Protein AF-A0A9Q0Y7Q9-F1 (afdb_monomer_lite)

Foldseek 3Di:
DVVLVVVLQVPDPDGFDWDDDPPDIDTHDPDDPVVVVVSQVVSCVSDVPDRDDDDDPDDD

pLDDT: mean 76.38, std 7.75, range [37.66, 84.31]

Structure (mmCIF, N/CA/C/O backbone):
data_AF-A0A9Q0Y7Q9-F1
#
_entry.id   AF-A0A9Q0Y7Q9-F1
#
loop_
_atom_site.group_PDB
_atom_site.id
_atom_site.type_symbol
_atom_site.label_atom_id
_atom_site.label_alt_id
_atom_site.label_comp_id
_atom_site.label_asym_id
_atom_site.label_entity_id
_atom_site.label_seq_id
_atom_site.pdbx_PDB_ins_code
_atom_site.Cartn_x
_atom_site.Cartn_y
_atom_site.Cartn_z
_atom_site.occupancy
_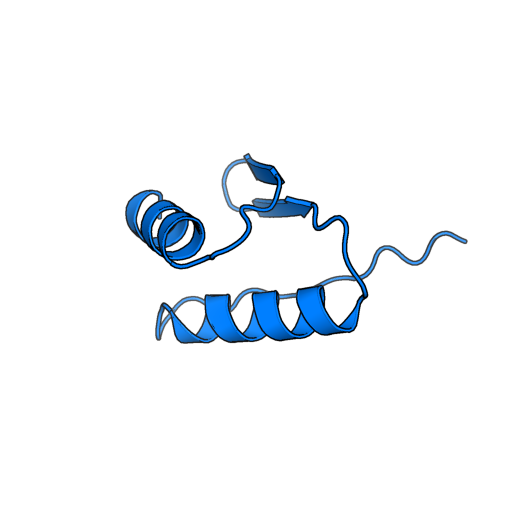atom_site.B_iso_or_equiv
_atom_site.auth_seq_id
_atom_site.auth_comp_id
_atom_site.auth_asym_id
_atom_site.auth_atom_id
_atom_site.pdbx_PDB_model_num
ATOM 1 N N . MET A 1 1 ? -8.787 -2.846 8.377 1.00 61.25 1 MET A N 1
ATOM 2 C CA . MET A 1 1 ? -7.663 -2.668 7.430 1.00 61.25 1 MET A CA 1
ATOM 3 C C . MET A 1 1 ? -8.073 -2.886 5.977 1.00 61.25 1 MET A C 1
ATOM 5 O O . MET A 1 1 ? -7.671 -2.075 5.162 1.00 61.25 1 MET A O 1
ATOM 9 N N . ALA A 1 2 ? -8.936 -3.861 5.656 1.00 69.56 2 ALA A N 1
ATOM 10 C CA . ALA A 1 2 ? -9.382 -4.098 4.275 1.00 69.56 2 ALA A CA 1
ATOM 11 C C . ALA A 1 2 ? -9.971 -2.856 3.568 1.00 69.56 2 ALA A C 1
ATOM 13 O O . ALA A 1 2 ? -9.644 -2.607 2.413 1.00 69.56 2 ALA A O 1
ATOM 14 N N . ASP A 1 3 ? -10.768 -2.033 4.260 1.00 76.19 3 ASP A N 1
ATOM 15 C CA . ASP A 1 3 ? -11.361 -0.830 3.649 1.00 76.19 3 ASP A CA 1
ATOM 16 C C . ASP A 1 3 ? -10.320 0.240 3.301 1.00 76.19 3 ASP A C 1
ATOM 18 O O . ASP A 1 3 ? -10.416 0.877 2.256 1.00 76.19 3 ASP A O 1
ATOM 22 N N . LEU A 1 4 ? -9.294 0.403 4.145 1.00 76.44 4 LEU A N 1
ATOM 23 C CA . LEU A 1 4 ? -8.179 1.328 3.924 1.00 76.44 4 LEU A CA 1
ATOM 24 C C . LEU A 1 4 ? -7.376 0.923 2.683 1.00 76.44 4 LEU A C 1
ATOM 26 O O . LEU A 1 4 ? -7.069 1.747 1.822 1.00 76.44 4 LEU A O 1
ATOM 30 N N . GLU A 1 5 ? -7.077 -0.368 2.585 1.00 78.19 5 GLU A N 1
ATOM 31 C CA . GLU A 1 5 ? -6.336 -0.972 1.479 1.00 78.19 5 GLU A CA 1
ATOM 32 C C . GLU A 1 5 ? -7.125 -0.845 0.174 1.00 78.19 5 GLU A C 1
ATOM 34 O O . GLU A 1 5 ? -6.588 -0.398 -0.837 1.00 78.19 5 GLU A O 1
ATOM 39 N N . GLN A 1 6 ? -8.424 -1.157 0.196 1.00 81.12 6 GLN A N 1
ATOM 40 C CA . GLN A 1 6 ? -9.284 -1.010 -0.976 1.00 81.12 6 GLN A CA 1
ATOM 41 C C . GLN A 1 6 ? -9.426 0.445 -1.418 1.00 81.12 6 GLN A C 1
ATOM 43 O O . GLN A 1 6 ? -9.363 0.719 -2.617 1.00 81.12 6 GLN A O 1
ATOM 48 N N . HIS A 1 7 ? -9.577 1.384 -0.484 1.00 81.81 7 HIS A N 1
ATOM 49 C CA . HIS A 1 7 ? -9.619 2.806 -0.813 1.00 81.81 7 HIS A CA 1
ATOM 50 C C . HIS A 1 7 ? -8.317 3.269 -1.472 1.00 81.81 7 HIS A C 1
ATOM 52 O O . HIS A 1 7 ? -8.356 3.933 -2.507 1.00 81.81 7 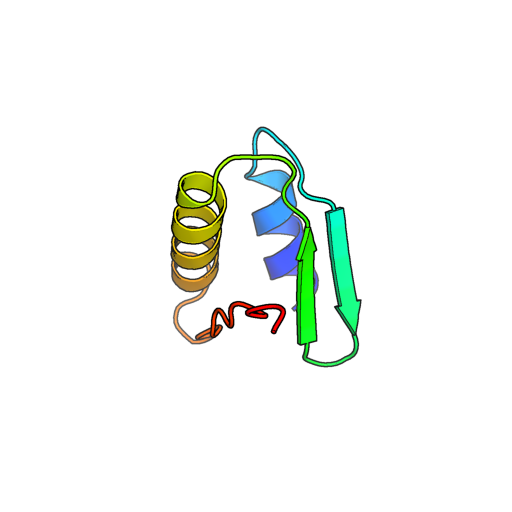HIS A O 1
ATOM 58 N N . PHE A 1 8 ? -7.171 2.863 -0.926 1.00 80.12 8 PHE A N 1
ATOM 59 C CA . PHE A 1 8 ? -5.864 3.167 -1.496 1.00 80.12 8 PHE A CA 1
ATOM 60 C C . PHE A 1 8 ? -5.681 2.566 -2.900 1.00 80.12 8 PHE A C 1
ATOM 62 O O . PHE A 1 8 ? -5.226 3.253 -3.816 1.00 80.12 8 PHE A O 1
ATOM 69 N N . LEU A 1 9 ? -6.087 1.308 -3.107 1.00 80.69 9 LEU A N 1
ATOM 70 C CA . LEU A 1 9 ? -6.016 0.637 -4.410 1.00 80.69 9 LEU A CA 1
ATOM 71 C C . LEU A 1 9 ? -6.972 1.244 -5.444 1.00 80.69 9 LEU A C 1
ATOM 73 O O . LEU A 1 9 ? -6.655 1.264 -6.633 1.00 80.69 9 LEU A O 1
ATOM 77 N N . ASN A 1 10 ? -8.132 1.737 -5.012 1.00 82.69 10 ASN A N 1
ATOM 78 C CA . ASN A 1 10 ? -9.113 2.378 -5.889 1.00 82.69 10 ASN A CA 1
ATOM 79 C C . ASN A 1 10 ? -8.762 3.835 -6.211 1.00 82.69 10 ASN A C 1
ATOM 81 O O . ASN A 1 10 ? -9.132 4.316 -7.277 1.00 82.69 10 ASN A O 1
ATOM 85 N N . HIS A 1 11 ? -8.026 4.521 -5.335 1.00 80.44 11 HIS A N 1
ATOM 86 C CA . HIS A 1 11 ? -7.554 5.887 -5.570 1.00 80.44 11 HIS A CA 1
ATOM 87 C C . HIS A 1 11 ? -6.405 5.954 -6.596 1.00 80.44 11 HIS A C 1
ATOM 89 O O . HIS A 1 11 ? -6.070 7.024 -7.103 1.00 80.44 11 HIS A O 1
ATOM 95 N N . ARG A 1 12 ? -5.781 4.819 -6.928 1.00 75.88 12 ARG A N 1
ATOM 96 C CA . ARG A 1 12 ? -4.694 4.768 -7.909 1.00 75.88 12 ARG A CA 1
ATOM 97 C C . ARG A 1 12 ? -5.201 4.617 -9.333 1.00 75.88 12 ARG A C 1
ATOM 99 O O . ARG A 1 12 ? -5.914 3.672 -9.656 1.00 75.88 12 ARG A O 1
ATOM 106 N N . THR A 1 13 ? -4.674 5.462 -10.216 1.00 72.44 13 THR A N 1
ATOM 107 C CA . THR A 1 13 ? -4.834 5.338 -11.673 1.00 72.44 13 THR A CA 1
ATOM 108 C C . THR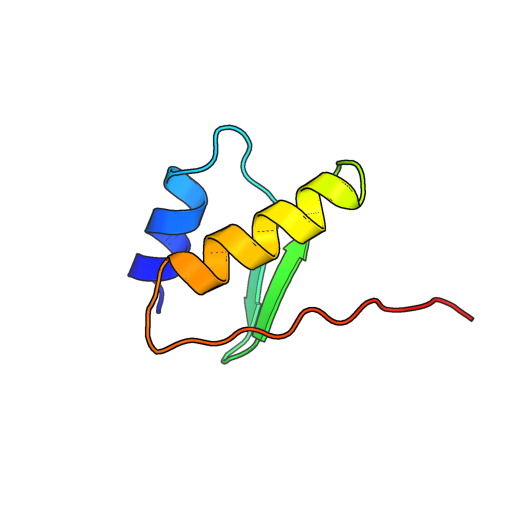 A 1 13 ? -4.253 4.027 -12.209 1.00 72.44 13 THR A C 1
ATOM 110 O O . THR A 1 13 ? -4.770 3.466 -13.170 1.00 72.44 13 THR A O 1
ATOM 113 N N . GLN A 1 14 ? -3.192 3.514 -11.578 1.00 73.56 14 GLN A N 1
ATOM 114 C CA . GLN A 1 14 ? -2.536 2.271 -11.969 1.00 73.56 14 GLN A CA 1
ATOM 115 C C . GLN A 1 14 ? -2.377 1.370 -10.747 1.00 73.56 14 GLN A C 1
ATOM 117 O O . GLN A 1 14 ? -1.711 1.728 -9.772 1.00 73.56 14 GLN A O 1
ATOM 122 N N . LYS A 1 15 ? -3.055 0.221 -10.779 1.00 73.25 15 LYS A N 1
ATOM 123 C CA . LYS A 1 15 ? -3.157 -0.677 -9.630 1.00 73.25 15 LYS A CA 1
ATOM 124 C C . LYS A 1 15 ? -1.888 -1.532 -9.524 1.00 73.25 15 LYS A C 1
ATOM 126 O O . LYS A 1 15 ? -1.627 -2.302 -10.449 1.00 73.25 15 LYS A O 1
ATOM 131 N N . PRO A 1 16 ? -1.096 -1.406 -8.444 1.00 76.75 16 PRO A N 1
ATOM 132 C CA . PRO A 1 16 ? 0.008 -2.322 -8.196 1.00 76.75 16 PRO A CA 1
ATOM 133 C C . PRO A 1 16 ? -0.542 -3.711 -7.868 1.00 76.75 16 PRO A C 1
ATOM 135 O O . PRO A 1 16 ? -1.694 -3.844 -7.440 1.00 76.75 16 PRO A O 1
ATOM 138 N N . SER A 1 17 ? 0.285 -4.745 -8.026 1.00 81.56 17 SER A N 1
ATOM 139 C CA . SER A 1 17 ? -0.075 -6.042 -7.448 1.00 81.56 17 SER A CA 1
ATOM 140 C C . SER A 1 17 ? 0.045 -5.926 -5.932 1.00 81.56 17 SER A C 1
ATOM 142 O O . SER A 1 17 ? 1.070 -5.481 -5.415 1.00 81.56 17 SER A O 1
ATOM 144 N N . TYR A 1 18 ? -1.033 -6.273 -5.239 1.00 83.94 18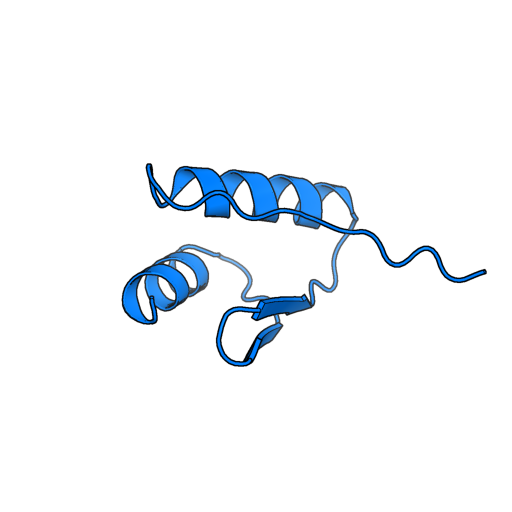 TYR A N 1
ATOM 145 C CA . TYR A 1 18 ? -1.187 -6.094 -3.803 1.00 83.94 18 TYR A CA 1
ATOM 146 C C . TYR A 1 18 ? -1.420 -7.451 -3.150 1.00 83.94 18 TYR A C 1
ATOM 148 O O . TYR A 1 18 ? -2.311 -8.192 -3.571 1.00 83.94 18 TYR A O 1
ATOM 156 N N . LEU A 1 19 ? -0.648 -7.758 -2.113 1.00 83.50 19 LEU A N 1
ATOM 157 C CA . LEU A 1 19 ? -0.846 -8.945 -1.292 1.00 83.50 19 LEU A CA 1
ATOM 158 C C . LEU A 1 19 ? -0.723 -8.568 0.179 1.00 83.50 19 LEU A C 1
ATOM 160 O O . LEU A 1 19 ? 0.179 -7.831 0.565 1.00 83.50 19 LEU A O 1
ATOM 164 N N . ARG A 1 20 ? -1.624 -9.098 1.002 1.00 83.00 20 ARG A N 1
ATOM 165 C CA . ARG A 1 20 ? -1.575 -8.936 2.449 1.00 83.00 20 ARG A CA 1
ATOM 166 C C . ARG A 1 20 ? -1.391 -10.285 3.121 1.00 83.00 20 ARG A C 1
ATOM 168 O O . ARG A 1 20 ? -2.139 -11.220 2.836 1.00 83.00 20 ARG A O 1
ATOM 175 N N . TYR A 1 21 ? -0.428 -10.357 4.032 1.00 82.38 21 TYR A N 1
ATOM 176 C CA . TYR A 1 21 ? -0.170 -11.519 4.867 1.00 82.38 21 TYR A CA 1
ATOM 177 C C . TYR A 1 21 ? -0.240 -11.121 6.342 1.00 82.38 21 TYR A C 1
ATOM 179 O O . TYR A 1 21 ? 0.704 -10.566 6.885 1.00 82.38 21 TYR A O 1
ATOM 187 N N . ILE A 1 22 ? -1.375 -11.410 6.987 1.00 84.31 22 ILE A N 1
ATOM 188 C CA . ILE A 1 22 ? -1.678 -11.045 8.384 1.00 84.31 22 ILE A CA 1
ATOM 189 C C . ILE A 1 22 ? -1.555 -9.523 8.610 1.00 84.31 22 ILE A C 1
ATOM 191 O O . ILE A 1 22 ? -2.524 -8.794 8.352 1.00 84.31 22 ILE A O 1
ATOM 195 N N . ASP A 1 23 ? -0.37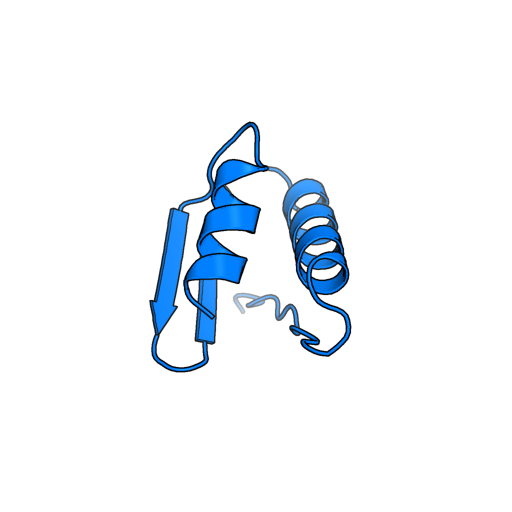5 -9.069 9.032 1.00 78.38 23 ASP A N 1
ATOM 196 C CA . ASP A 1 23 ? -0.038 -7.677 9.341 1.00 78.38 23 ASP A CA 1
ATOM 197 C C . ASP A 1 23 ? 0.916 -7.053 8.304 1.00 78.38 23 ASP A C 1
ATOM 199 O O . ASP A 1 23 ? 1.066 -5.832 8.263 1.00 78.38 23 ASP A O 1
ATOM 203 N N . ASP A 1 24 ? 1.498 -7.865 7.416 1.00 80.25 24 ASP A N 1
ATOM 204 C CA . ASP A 1 24 ? 2.430 -7.426 6.381 1.00 80.25 24 ASP A CA 1
ATOM 205 C C . ASP A 1 24 ? 1.715 -7.134 5.058 1.00 80.25 24 ASP A C 1
ATOM 207 O O . ASP A 1 24 ? 0.823 -7.870 4.615 1.00 80.25 24 ASP A O 1
ATOM 211 N N . ILE A 1 25 ? 2.147 -6.066 4.388 1.00 82.19 25 ILE A N 1
ATOM 212 C CA . ILE A 1 25 ? 1.628 -5.640 3.088 1.00 82.19 25 ILE A CA 1
ATOM 213 C C . ILE A 1 25 ? 2.759 -5.668 2.063 1.00 82.19 25 ILE A C 1
ATOM 215 O O . ILE A 1 25 ? 3.763 -4.974 2.204 1.00 82.19 25 ILE A O 1
ATOM 219 N N . PHE A 1 26 ? 2.547 -6.414 0.985 1.00 79.62 26 PHE A N 1
ATOM 220 C CA . PHE A 1 26 ? 3.437 -6.475 -0.164 1.00 79.62 26 PHE A CA 1
ATOM 221 C C . PHE A 1 26 ? 2.835 -5.685 -1.323 1.00 79.62 26 PHE A C 1
ATOM 223 O O . PHE A 1 26 ? 1.727 -5.970 -1.792 1.00 79.62 26 PHE A O 1
ATOM 230 N N . LEU A 1 27 ? 3.593 -4.699 -1.799 1.00 79.06 27 LEU A N 1
ATOM 231 C CA . LEU A 1 27 ? 3.262 -3.902 -2.973 1.00 79.06 27 LEU A CA 1
ATOM 232 C C . LEU A 1 27 ? 4.291 -4.187 -4.067 1.00 79.06 27 LEU A C 1
ATOM 234 O O . LEU A 1 27 ? 5.467 -3.871 -3.906 1.00 79.06 27 LEU A O 1
ATOM 238 N N . ILE A 1 28 ? 3.852 -4.752 -5.190 1.00 78.56 28 ILE A N 1
ATOM 239 C CA . ILE A 1 28 ? 4.702 -4.922 -6.372 1.00 78.56 28 ILE A CA 1
ATOM 240 C C . ILE A 1 28 ? 4.296 -3.863 -7.395 1.00 78.56 28 ILE A C 1
ATOM 242 O O . ILE A 1 28 ? 3.198 -3.898 -7.963 1.00 78.56 28 ILE A O 1
ATOM 246 N N . CYS A 1 29 ? 5.202 -2.915 -7.620 1.00 73.88 29 CYS A N 1
ATOM 247 C CA . CYS A 1 29 ? 5.074 -1.847 -8.604 1.00 73.88 29 CYS A CA 1
ATOM 248 C C . CYS A 1 29 ? 6.008 -2.139 -9.782 1.00 73.88 29 CYS A C 1
ATOM 250 O O . CYS A 1 29 ? 7.175 -2.448 -9.579 1.00 73.88 29 CYS A O 1
ATOM 252 N N . THR A 1 30 ? 5.516 -2.013 -11.013 1.00 73.06 30 THR A N 1
ATOM 253 C CA . THR A 1 30 ? 6.309 -2.247 -12.236 1.00 73.06 30 THR A CA 1
ATOM 254 C C . THR A 1 30 ? 7.117 -1.027 -12.692 1.00 73.06 30 THR A C 1
ATOM 256 O O . THR A 1 30 ? 7.715 -1.064 -13.762 1.00 73.06 30 THR A O 1
ATOM 259 N N . HIS A 1 31 ? 7.093 0.063 -11.924 1.00 71.25 31 HIS A N 1
ATOM 260 C CA . HIS A 1 31 ? 7.587 1.383 -12.328 1.00 71.25 31 HIS A CA 1
ATOM 261 C C . HIS A 1 31 ? 8.841 1.792 -11.561 1.00 71.25 31 HIS A C 1
ATOM 263 O O . HIS A 1 31 ? 9.242 1.124 -10.612 1.00 71.25 31 HIS A O 1
ATOM 269 N N . GLU A 1 32 ? 9.424 2.919 -11.970 1.00 74.94 32 GLU A N 1
ATOM 270 C CA . GLU A 1 32 ? 10.594 3.542 -11.350 1.00 74.94 32 GLU A CA 1
ATOM 271 C C . GLU A 1 32 ? 10.450 3.693 -9.825 1.00 74.94 32 GLU A C 1
ATOM 273 O O . GLU A 1 32 ? 9.358 3.926 -9.298 1.00 74.94 32 GLU A O 1
ATOM 278 N N . GLU A 1 33 ? 11.578 3.601 -9.120 1.00 76.31 33 GLU A N 1
ATOM 279 C CA . GLU A 1 33 ? 11.681 3.669 -7.656 1.00 76.31 33 GLU A CA 1
ATOM 280 C C . GLU A 1 33 ? 10.987 4.905 -7.058 1.00 76.31 33 GLU A C 1
ATOM 282 O O . GLU A 1 33 ? 10.329 4.821 -6.019 1.00 76.31 33 GLU A O 1
ATOM 287 N N . GLU A 1 34 ? 11.026 6.040 -7.759 1.00 77.94 34 GLU A N 1
ATOM 288 C CA . GLU A 1 34 ? 10.336 7.269 -7.354 1.00 77.94 34 GLU A CA 1
ATOM 289 C C . GLU A 1 34 ? 8.820 7.058 -7.184 1.00 77.94 34 GLU A C 1
ATOM 291 O O . GLU A 1 34 ? 8.200 7.571 -6.244 1.00 77.94 34 GLU A O 1
ATOM 296 N N . THR A 1 35 ? 8.218 6.225 -8.037 1.00 75.56 35 THR A N 1
ATOM 297 C CA . THR A 1 35 ? 6.797 5.876 -7.944 1.00 75.56 35 THR A CA 1
ATOM 298 C C . THR A 1 35 ? 6.513 5.063 -6.683 1.00 75.56 35 THR A C 1
ATOM 300 O O . THR A 1 35 ? 5.456 5.237 -6.075 1.00 75.56 35 THR A O 1
ATOM 303 N N . VAL A 1 36 ? 7.444 4.212 -6.242 1.00 77.88 36 VAL A N 1
ATOM 304 C CA . VAL A 1 36 ? 7.324 3.419 -5.005 1.00 77.88 36 VAL A CA 1
ATOM 305 C C . VAL A 1 36 ? 7.432 4.312 -3.768 1.00 77.88 36 VAL A C 1
ATOM 307 O O . VAL A 1 36 ? 6.609 4.206 -2.860 1.00 77.88 36 VAL A O 1
ATOM 310 N N . ILE A 1 37 ? 8.365 5.264 -3.758 1.00 81.50 37 ILE A N 1
ATOM 311 C CA . ILE A 1 37 ? 8.519 6.214 -2.645 1.00 81.50 37 ILE A CA 1
ATOM 312 C C . ILE A 1 37 ? 7.272 7.093 -2.507 1.00 81.50 37 ILE A C 1
ATOM 314 O O . ILE A 1 37 ? 6.742 7.271 -1.407 1.00 81.50 37 ILE A O 1
ATOM 318 N N . LYS A 1 38 ? 6.757 7.620 -3.625 1.00 81.00 38 LYS A N 1
ATOM 319 C CA . LYS A 1 38 ? 5.505 8.392 -3.627 1.00 81.00 38 LYS A CA 1
ATOM 320 C C . LYS A 1 38 ? 4.334 7.544 -3.133 1.00 81.00 38 LYS A C 1
ATOM 322 O O . LYS A 1 38 ? 3.535 7.993 -2.320 1.00 81.00 38 LYS A O 1
ATOM 327 N N . SER A 1 39 ? 4.300 6.284 -3.559 1.00 77.19 39 SER A N 1
ATOM 328 C CA . SER A 1 39 ? 3.289 5.315 -3.156 1.00 77.19 39 SER A CA 1
ATOM 329 C C . SER A 1 39 ? 3.240 5.070 -1.656 1.00 77.19 39 SER A C 1
ATOM 331 O O . SER A 1 39 ? 2.154 5.015 -1.084 1.00 77.19 39 SER A O 1
ATOM 333 N N . HIS A 1 40 ? 4.408 4.925 -1.039 1.00 81.69 40 HIS A N 1
ATOM 334 C CA . HIS A 1 40 ? 4.550 4.735 0.397 1.00 81.69 40 HIS A CA 1
ATOM 335 C C . HIS A 1 40 ? 4.081 5.965 1.182 1.00 81.69 40 HIS A C 1
ATOM 337 O O . HIS A 1 40 ? 3.269 5.831 2.098 1.00 81.69 40 HIS A O 1
ATOM 343 N N . LYS A 1 41 ? 4.498 7.169 0.764 1.00 83.62 41 LYS A N 1
ATOM 344 C CA . LYS A 1 41 ? 4.046 8.428 1.380 1.00 83.62 41 LYS A CA 1
ATOM 345 C C . LYS A 1 41 ? 2.532 8.593 1.312 1.00 83.62 41 LYS A C 1
ATOM 347 O O . LYS A 1 41 ? 1.910 8.914 2.321 1.00 83.62 41 LYS A O 1
ATOM 352 N N . ASP A 1 42 ? 1.940 8.344 0.147 1.00 81.31 42 ASP A N 1
ATOM 353 C CA . ASP A 1 42 ? 0.493 8.453 -0.040 1.00 81.31 42 ASP A CA 1
ATOM 354 C C . ASP A 1 42 ? -0.266 7.461 0.851 1.00 81.31 42 ASP A C 1
ATOM 356 O O . ASP A 1 42 ? -1.343 7.785 1.348 1.00 81.31 42 ASP A O 1
ATOM 360 N N . PHE A 1 43 ? 0.298 6.273 1.096 1.00 78.75 43 PHE A N 1
ATOM 361 C CA . PHE A 1 43 ? -0.351 5.267 1.931 1.00 78.75 43 PHE A CA 1
ATOM 362 C C . PHE A 1 43 ? -0.317 5.634 3.418 1.00 78.75 43 PHE A C 1
ATOM 364 O O . PHE A 1 43 ? -1.341 5.539 4.092 1.00 78.75 43 PHE A O 1
ATOM 371 N N . ASN A 1 44 ? 0.820 6.142 3.902 1.00 82.44 44 ASN A N 1
ATOM 372 C CA . ASN A 1 44 ? 0.940 6.662 5.268 1.00 82.44 44 ASN A CA 1
ATOM 373 C C . ASN A 1 44 ? 0.056 7.896 5.499 1.00 82.44 44 ASN A C 1
ATOM 375 O O . ASN A 1 44 ? -0.544 8.041 6.558 1.00 82.44 44 ASN A O 1
ATOM 379 N N . ASN A 1 45 ? -0.100 8.758 4.492 1.00 82.44 45 ASN A N 1
ATOM 380 C CA . ASN A 1 45 ? -1.002 9.909 4.580 1.00 82.44 45 ASN A CA 1
ATOM 381 C C . ASN A 1 45 ? -2.486 9.515 4.590 1.00 82.44 45 ASN A C 1
ATOM 383 O O . ASN A 1 45 ? -3.328 10.306 5.013 1.00 82.44 45 ASN A O 1
ATOM 387 N N . PHE A 1 46 ? -2.823 8.312 4.122 1.00 76.69 46 PHE A N 1
ATOM 388 C CA . PHE A 1 46 ? -4.208 7.859 4.042 1.00 76.69 46 PHE A CA 1
ATOM 389 C C . PHE A 1 46 ? -4.803 7.541 5.420 1.00 76.69 46 PHE A C 1
ATOM 391 O O . PHE A 1 46 ? -6.025 7.539 5.576 1.00 76.69 46 PHE A O 1
ATOM 398 N N . HIS A 1 47 ? -3.968 7.286 6.433 1.00 71.94 47 HIS A N 1
ATOM 399 C CA . HIS A 1 47 ? -4.454 6.985 7.772 1.00 71.94 47 HIS A CA 1
ATOM 400 C C . HIS A 1 47 ? -3.578 7.601 8.875 1.00 71.94 47 HIS A C 1
ATOM 402 O O . HIS A 1 47 ? -2.417 7.229 9.012 1.00 71.94 47 HIS A O 1
ATOM 408 N N . PRO A 1 48 ? -4.139 8.455 9.752 1.00 72.25 48 PRO A N 1
ATOM 409 C CA . PRO A 1 48 ? -3.357 9.237 10.715 1.00 72.25 48 PRO A CA 1
ATOM 410 C C . PRO A 1 48 ? -2.632 8.398 11.781 1.00 72.25 48 PRO A C 1
ATOM 412 O O . PRO A 1 48 ? -1.675 8.878 12.379 1.00 72.25 48 PRO A O 1
ATOM 415 N N . ASN A 1 49 ? -3.073 7.157 12.022 1.00 77.12 49 ASN A N 1
ATOM 416 C CA . ASN A 1 49 ? -2.535 6.295 13.084 1.00 77.12 49 ASN A CA 1
ATOM 417 C C . ASN A 1 49 ? -1.773 5.059 12.575 1.00 77.12 49 ASN A C 1
ATOM 419 O O . ASN A 1 49 ? -1.361 4.240 13.391 1.00 77.12 49 ASN A O 1
ATOM 423 N N . ILE A 1 50 ? -1.634 4.866 11.257 1.00 74.50 50 ILE A N 1
ATOM 424 C CA . ILE A 1 50 ? -0.903 3.713 10.705 1.00 74.50 50 ILE A CA 1
ATOM 425 C C . ILE A 1 50 ? 0.356 4.245 10.037 1.00 74.50 50 ILE A C 1
ATOM 427 O O . ILE A 1 50 ? 0.271 5.013 9.086 1.00 74.50 50 ILE A O 1
ATOM 431 N N . ASN A 1 51 ? 1.512 3.830 10.548 1.00 78.75 51 ASN A N 1
ATOM 432 C CA . ASN A 1 51 ? 2.805 4.250 10.031 1.00 78.75 51 ASN A CA 1
ATOM 433 C C . ASN A 1 51 ? 3.531 3.026 9.474 1.00 78.75 51 ASN A C 1
ATOM 435 O O . ASN A 1 51 ? 4.068 2.214 10.225 1.00 78.75 51 ASN A O 1
ATOM 439 N N . LEU A 1 52 ? 3.491 2.866 8.158 1.00 78.38 52 LEU A N 1
ATOM 440 C CA . LEU A 1 52 ? 4.136 1.767 7.454 1.00 78.38 52 LEU A CA 1
ATOM 441 C C . LEU A 1 52 ? 5.599 2.113 7.208 1.00 78.38 52 LEU A C 1
ATOM 443 O O . LEU A 1 52 ? 5.934 3.249 6.857 1.00 78.38 52 LEU A O 1
ATOM 447 N N . THR A 1 53 ? 6.468 1.121 7.339 1.00 80.94 53 THR A N 1
ATOM 448 C CA . THR A 1 53 ? 7.892 1.214 7.011 1.00 80.94 53 THR A CA 1
ATOM 449 C C . THR A 1 53 ? 8.140 0.637 5.620 1.00 80.94 53 THR A C 1
ATOM 451 O O . THR A 1 53 ? 7.500 -0.336 5.227 1.00 80.94 53 THR A O 1
ATOM 454 N N . LEU A 1 54 ? 9.037 1.259 4.853 1.00 79.06 54 LEU A N 1
ATOM 455 C CA . LEU A 1 54 ? 9.460 0.772 3.541 1.00 79.06 54 LEU A CA 1
ATOM 456 C C . LEU A 1 54 ? 10.876 0.216 3.675 1.00 79.06 54 LEU A C 1
ATOM 458 O O . LEU A 1 54 ? 11.804 0.979 3.923 1.00 79.06 54 LEU A O 1
ATOM 462 N N . GLU A 1 55 ? 11.031 -1.089 3.485 1.00 76.56 55 GLU A N 1
ATOM 463 C CA . GLU A 1 55 ? 12.332 -1.757 3.499 1.00 76.56 55 GLU A CA 1
ATOM 464 C C . GLU A 1 55 ? 12.709 -2.166 2.072 1.00 76.56 55 GLU A C 1
ATOM 466 O O . GLU A 1 55 ? 11.951 -2.856 1.385 1.00 76.56 55 GLU A O 1
ATOM 471 N N . HIS A 1 56 ? 13.892 -1.751 1.620 1.00 71.19 56 HIS A N 1
ATOM 472 C CA . HIS A 1 56 ? 14.447 -2.200 0.348 1.00 71.19 56 HIS A CA 1
ATOM 473 C C . HIS A 1 56 ? 15.223 -3.497 0.580 1.00 71.19 56 HIS A C 1
ATOM 475 O O . HIS A 1 56 ? 16.204 -3.519 1.322 1.00 71.19 56 HIS A O 1
ATOM 481 N N . SER A 1 57 ? 14.822 -4.583 -0.084 1.00 67.38 57 SER A N 1
ATOM 482 C CA . SER A 1 57 ? 15.662 -5.783 -0.148 1.00 67.38 57 SER A CA 1
ATOM 483 C C . SER A 1 57 ? 16.841 -5.508 -1.079 1.00 67.38 57 SER A C 1
ATOM 485 O O . SER A 1 57 ? 16.730 -5.664 -2.292 1.00 67.38 57 SER A O 1
ATOM 487 N N . ILE A 1 58 ? 17.964 -5.057 -0.519 1.00 58.72 58 ILE A N 1
ATOM 488 C CA . ILE A 1 58 ? 19.224 -4.973 -1.259 1.00 58.72 58 ILE A CA 1
ATOM 489 C C . ILE A 1 58 ? 19.688 -6.414 -1.490 1.00 58.72 58 ILE A C 1
ATOM 491 O O . ILE A 1 58 ? 20.041 -7.122 -0.546 1.00 58.72 58 ILE A O 1
ATOM 495 N N . GLN A 1 59 ? 19.623 -6.871 -2.739 1.00 53.66 59 GLN A N 1
ATOM 496 C CA . GLN A 1 59 ? 20.179 -8.160 -3.140 1.00 53.66 59 GLN A CA 1
ATOM 497 C C . GLN A 1 59 ? 21.712 -8.039 -3.117 1.00 53.66 59 GLN A C 1
ATOM 499 O O . GLN A 1 59 ? 22.270 -7.240 -3.868 1.00 53.66 59 GLN A O 1
ATOM 504 N N . TRP A 1 60 ? 22.360 -8.778 -2.212 1.00 37.66 60 TRP A N 1
ATOM 505 C CA . TRP A 1 60 ? 23.814 -8.9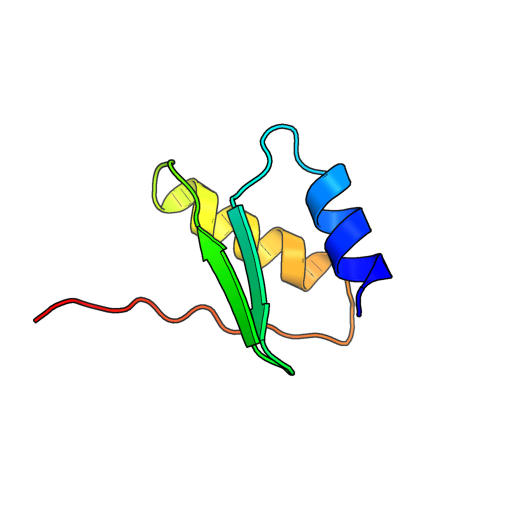80 -2.194 1.00 37.66 60 TRP A CA 1
ATOM 506 C C . TRP A 1 60 ? 24.236 -10.000 -3.251 1.00 37.66 60 TRP A C 1
ATOM 508 O O . TRP A 1 60 ? 23.486 -10.988 -3.437 1.00 37.66 60 TRP A O 1
#

Sequence (60 aa):
MADLEQHFLNHRTQKPSYLRYIDDIFLICTHEEETVIKSHKDFNNFHPNINLTLEHSIQW

InterPro domains:
  IPR000477 Reverse transcriptase domain [PS50878] (1-60)

Organism: NCBI:txid171643

Secondary structure (DSSP, 8-state):
-HHHHHHHHHH-SSPPEEEEETTEEEEE--S-HHHHHHHHHHHHHT-TT-----------

Radius of gyration: 11.62 Å; chains: 1; bounding box: 35×21×25 Å